Protein AF-A0A2N5MGE4-F1 (afdb_monomer_lite)

Secondary structure (DSSP, 8-state):
--SSSSTTTSSGGGSS----------------------GGGGGGTT----HHHHHHHHHHHHHHHHHHHHHHHHHHHTTSS-HHHHHHHHHHHHHHHHHHHHTTT---TT----TTTTTTSTTSS--

Sequence (127 aa):
MIKIRICILLLCSLLLFTNVCTAQEIETNREPADGLNDPEMNCTKNIKFTSAQLKRLDYIYYRIYKDYIDLIETYAWAGALSQDQKQLRYKMLSNYIDTFHARKYRWCSEHEPDEWEEEWYNSDNED

pLDDT: mean 73.21, std 22.04, range [38.12, 98.5]

Radius of gyration: 24.5 Å; chains: 1; bounding box: 57×66×52 Å

Structure (mmCIF, N/CA/C/O backbone):
data_AF-A0A2N5MGE4-F1
#
_entry.id   AF-A0A2N5MGE4-F1
#
loop_
_atom_site.group_PDB
_atom_site.id
_atom_site.type_symbol
_atom_site.label_atom_id
_atom_site.label_alt_id
_atom_site.label_comp_id
_atom_site.label_asym_id
_atom_site.label_entity_id
_atom_site.label_seq_id
_atom_site.pdbx_PDB_ins_code
_atom_site.Cartn_x
_atom_site.Cartn_y
_atom_site.Cartn_z
_atom_site.occupancy
_atom_site.B_iso_or_equiv
_atom_site.auth_seq_id
_atom_site.auth_comp_id
_atom_site.auth_asym_id
_atom_site.auth_atom_id
_atom_site.pdbx_PDB_model_num
ATOM 1 N N . MET A 1 1 ? -29.509 -49.114 -28.031 1.00 56.09 1 MET A N 1
ATOM 2 C CA . MET A 1 1 ? -28.910 -49.003 -26.678 1.00 56.09 1 MET A CA 1
ATOM 3 C C . MET A 1 1 ? -27.907 -47.841 -26.589 1.00 56.09 1 MET A C 1
ATOM 5 O O . MET A 1 1 ? -26.775 -48.034 -26.180 1.00 56.09 1 MET A O 1
ATOM 9 N N . ILE A 1 2 ? -28.314 -46.617 -26.953 1.00 54.75 2 ILE A N 1
ATOM 10 C CA . ILE A 1 2 ? -27.495 -45.385 -26.833 1.00 54.75 2 ILE A CA 1
ATOM 11 C C . ILE A 1 2 ? -28.409 -44.241 -26.346 1.00 54.75 2 ILE A C 1
ATOM 13 O O . ILE A 1 2 ? -28.399 -43.131 -26.852 1.00 54.75 2 ILE A O 1
ATOM 17 N N . LYS A 1 3 ? -29.318 -44.547 -25.413 1.00 51.22 3 LYS A N 1
ATOM 18 C CA . LYS A 1 3 ? -30.242 -43.563 -24.810 1.00 51.22 3 LYS A CA 1
ATOM 19 C C . LYS A 1 3 ? -30.172 -43.534 -23.276 1.00 51.22 3 LYS A C 1
ATOM 21 O O . LYS A 1 3 ? -30.944 -42.832 -22.649 1.00 51.22 3 LYS A O 1
ATOM 26 N N . ILE A 1 4 ? -29.234 -44.279 -22.676 1.00 57.06 4 ILE A N 1
ATOM 27 C CA . ILE A 1 4 ? -29.137 -44.476 -21.213 1.00 57.06 4 ILE A CA 1
ATOM 28 C C . ILE A 1 4 ? -27.829 -43.902 -20.624 1.00 57.06 4 ILE A C 1
ATOM 30 O O . ILE A 1 4 ? -27.671 -43.845 -19.413 1.00 57.06 4 ILE A O 1
ATOM 34 N N . ARG A 1 5 ? -26.890 -43.404 -21.446 1.00 54.75 5 ARG A N 1
ATOM 35 C CA . ARG A 1 5 ? -25.586 -42.907 -20.952 1.00 54.75 5 ARG A CA 1
ATOM 36 C C . ARG A 1 5 ? -25.414 -41.385 -20.900 1.00 54.75 5 ARG A C 1
ATOM 38 O O . ARG A 1 5 ? -24.406 -40.932 -20.381 1.00 54.75 5 ARG A O 1
ATOM 45 N N . ILE A 1 6 ? -26.387 -40.598 -21.364 1.00 53.56 6 ILE A N 1
ATOM 46 C CA . ILE A 1 6 ? -26.308 -39.120 -21.315 1.00 53.56 6 ILE A CA 1
ATOM 47 C C . ILE A 1 6 ? -27.091 -38.538 -20.121 1.00 53.56 6 ILE A C 1
ATOM 49 O O . ILE A 1 6 ? -26.828 -37.419 -19.697 1.00 53.56 6 ILE A O 1
ATOM 53 N N . CYS A 1 7 ? -27.971 -39.318 -19.480 1.00 50.06 7 CYS A N 1
ATOM 54 C CA . CYS A 1 7 ? -28.736 -38.843 -18.319 1.00 50.06 7 CYS A CA 1
ATOM 55 C C . CYS A 1 7 ? -27.960 -38.843 -16.990 1.00 50.06 7 CYS A C 1
ATOM 57 O O . CYS A 1 7 ? -28.439 -38.262 -16.026 1.00 50.06 7 CYS A O 1
ATOM 59 N N . ILE A 1 8 ? -26.774 -39.459 -16.910 1.00 53.28 8 ILE A N 1
ATOM 60 C CA . ILE A 1 8 ? -26.024 -39.570 -15.642 1.00 53.28 8 ILE A CA 1
ATOM 61 C C . ILE A 1 8 ? -25.060 -38.387 -15.435 1.00 53.28 8 ILE A C 1
ATOM 63 O O . ILE A 1 8 ? -24.745 -38.050 -14.301 1.00 53.28 8 ILE A O 1
ATOM 67 N N . LEU A 1 9 ? -24.656 -37.683 -16.499 1.00 50.66 9 LEU A N 1
ATOM 68 C CA . LEU A 1 9 ? -23.722 -36.550 -16.388 1.00 50.66 9 LEU A CA 1
ATOM 69 C C . LEU A 1 9 ? -24.403 -35.190 -16.148 1.00 50.66 9 LEU A C 1
ATOM 71 O O . LEU A 1 9 ? -23.739 -34.260 -15.710 1.00 50.66 9 LEU A O 1
ATOM 75 N N . LEU A 1 10 ? -25.719 -35.076 -16.360 1.00 50.28 10 LEU A N 1
ATOM 76 C CA . LEU A 1 10 ? -26.485 -33.838 -16.126 1.00 50.28 10 LEU A CA 1
ATOM 77 C C . LEU A 1 10 ? -27.227 -33.800 -14.776 1.00 50.28 10 LEU A C 1
ATOM 79 O O . LEU A 1 10 ? -27.777 -32.768 -14.406 1.00 50.28 10 LEU A O 1
ATOM 83 N N . LEU A 1 11 ? -27.219 -34.898 -14.011 1.00 50.09 11 LEU A N 1
ATOM 84 C CA . LEU A 1 11 ? -27.769 -34.944 -12.647 1.00 50.09 11 LEU A CA 1
ATOM 85 C C . LEU A 1 11 ? -26.737 -34.571 -11.562 1.00 50.09 11 LEU A C 1
ATOM 87 O O . LEU A 1 11 ? -27.122 -34.315 -10.425 1.00 50.09 11 LEU A O 1
ATOM 91 N N . CYS A 1 12 ? -25.446 -34.460 -11.901 1.00 47.38 12 CYS A N 1
ATOM 92 C CA . CYS A 1 12 ? -24.403 -33.999 -10.970 1.00 47.38 12 CYS A CA 1
ATOM 93 C C . CYS A 1 12 ? -24.266 -32.469 -10.879 1.00 47.38 12 CYS A C 1
ATOM 95 O O . CYS A 1 12 ? -23.570 -31.977 -9.996 1.00 47.38 12 CYS A O 1
ATOM 97 N N . SER A 1 13 ? -24.938 -31.699 -11.737 1.00 50.69 13 SER A N 1
ATOM 98 C CA . SER A 1 13 ? -24.878 -30.228 -11.744 1.00 50.69 13 SER A CA 1
ATOM 99 C C . SER A 1 13 ? -25.860 -29.541 -10.781 1.00 50.69 13 SER A C 1
ATOM 101 O O . SER A 1 13 ? -25.951 -28.320 -10.787 1.00 50.69 13 SER A O 1
ATOM 103 N N . LEU A 1 14 ? -26.589 -30.293 -9.946 1.00 52.47 14 LEU A N 1
ATOM 104 C CA . LEU A 1 14 ? -27.613 -29.752 -9.034 1.00 52.47 14 LEU A CA 1
ATOM 105 C C . LEU A 1 14 ? -27.324 -29.955 -7.535 1.00 52.47 14 LEU A C 1
ATOM 107 O O . LEU A 1 14 ? -28.166 -29.611 -6.713 1.00 52.47 14 LEU A O 1
ATOM 111 N N . LEU A 1 15 ? -26.154 -30.479 -7.151 1.00 54.00 15 LEU A N 1
ATOM 112 C CA . LEU A 1 15 ? -25.840 -30.794 -5.744 1.00 54.00 15 LEU A CA 1
ATOM 113 C C . LEU A 1 15 ? -24.475 -30.288 -5.265 1.00 54.00 15 LEU A C 1
ATOM 115 O O . LEU A 1 15 ? -23.844 -30.911 -4.416 1.00 54.00 15 LEU A O 1
ATOM 119 N N . LEU A 1 16 ? -24.013 -29.143 -5.767 1.00 52.59 16 LEU A N 1
ATOM 120 C CA . LEU A 1 16 ? -22.781 -28.530 -5.276 1.00 52.59 16 LEU A CA 1
ATOM 121 C C . LEU A 1 16 ? -23.031 -27.076 -4.849 1.00 52.59 16 LEU A C 1
ATOM 123 O O . LEU A 1 16 ? -22.957 -26.139 -5.635 1.00 52.59 16 LEU A O 1
ATOM 127 N N . PHE A 1 17 ? -23.281 -26.964 -3.539 1.00 53.03 17 PHE A N 1
ATOM 128 C CA . PHE A 1 17 ? -22.974 -25.832 -2.658 1.00 53.03 17 PHE A CA 1
ATOM 129 C C . PHE A 1 17 ? -23.973 -24.669 -2.568 1.00 53.03 17 PHE A C 1
ATOM 131 O O . PHE A 1 17 ? -23.643 -23.512 -2.815 1.00 53.03 17 PHE A O 1
ATOM 138 N N . THR A 1 18 ? -25.152 -24.937 -2.000 1.00 48.47 18 THR A N 1
ATOM 139 C CA . THR A 1 18 ? -25.822 -23.950 -1.136 1.00 48.47 18 THR A CA 1
ATOM 140 C C . THR A 1 18 ? -25.033 -23.807 0.170 1.00 48.47 18 THR A C 1
ATOM 142 O O . THR A 1 18 ? -25.395 -24.381 1.196 1.00 48.47 18 THR A O 1
ATOM 145 N N . ASN A 1 19 ? -23.934 -23.054 0.145 1.00 47.44 19 ASN A N 1
ATOM 146 C CA . ASN A 1 19 ? -23.328 -22.562 1.379 1.00 47.44 19 ASN A CA 1
ATOM 147 C C . ASN A 1 19 ? -24.160 -21.377 1.873 1.00 47.44 19 ASN A C 1
ATOM 149 O O . ASN A 1 19 ? -23.887 -20.219 1.564 1.00 47.44 19 ASN A O 1
ATOM 153 N N . VAL A 1 20 ? -25.201 -21.689 2.645 1.00 49.47 20 VAL A N 1
ATOM 154 C CA . VAL A 1 20 ? -25.783 -20.746 3.598 1.00 49.47 20 VAL A CA 1
ATOM 155 C C . VAL A 1 20 ? -24.696 -20.476 4.635 1.00 49.47 20 VAL A C 1
ATOM 157 O O . VAL A 1 20 ? -24.513 -21.229 5.586 1.00 49.47 20 VAL A O 1
ATOM 160 N N . CYS A 1 21 ? -23.908 -19.428 4.408 1.00 45.78 21 CYS A N 1
ATOM 161 C CA . CYS A 1 21 ? -22.990 -18.914 5.409 1.00 45.78 21 CYS A CA 1
ATOM 162 C C . CYS A 1 21 ? -23.819 -18.093 6.400 1.00 45.78 21 CYS A C 1
ATOM 164 O O . CYS A 1 21 ? -23.986 -16.884 6.247 1.00 45.78 21 CYS A O 1
ATOM 166 N N . THR A 1 22 ? -24.405 -18.755 7.397 1.00 49.94 22 THR A N 1
ATOM 167 C CA . THR A 1 22 ? -24.849 -18.070 8.611 1.00 49.94 22 THR A CA 1
ATOM 168 C C . THR A 1 22 ? -23.604 -17.624 9.363 1.00 49.94 22 THR A C 1
ATOM 170 O O . THR A 1 22 ? -23.042 -18.373 10.159 1.00 49.94 22 THR A O 1
ATOM 173 N N . ALA A 1 23 ? -23.155 -16.401 9.089 1.00 44.72 23 ALA A N 1
ATOM 174 C CA . ALA A 1 23 ? -22.233 -15.697 9.963 1.00 44.72 23 ALA A CA 1
ATOM 175 C C . ALA A 1 23 ? -23.006 -15.289 11.225 1.00 44.72 23 ALA A C 1
ATOM 177 O O . ALA A 1 23 ? -23.570 -14.202 11.307 1.00 44.72 23 ALA A O 1
ATOM 178 N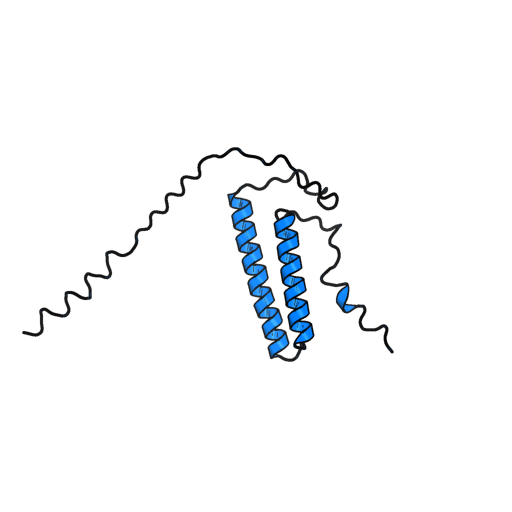 N . GLN A 1 24 ? -23.085 -16.199 12.194 1.00 44.97 24 GLN A N 1
ATOM 179 C CA . GLN A 1 24 ? -23.407 -15.833 13.564 1.00 44.97 24 GLN A CA 1
ATOM 180 C C . GLN A 1 24 ? -22.119 -15.290 14.180 1.00 44.97 24 GLN A C 1
ATOM 182 O O . GLN A 1 24 ? -21.290 -16.048 14.680 1.00 44.97 24 GLN A O 1
ATOM 187 N N . GLU A 1 25 ? -21.912 -13.978 14.068 1.00 38.12 25 GLU A N 1
ATOM 188 C CA . GLU A 1 25 ? -20.821 -13.322 14.778 1.00 38.12 25 GLU A CA 1
ATOM 189 C C . GLU A 1 25 ? -21.231 -13.217 16.248 1.00 38.12 25 GLU A C 1
ATOM 191 O O . GLU A 1 25 ? -22.130 -12.472 16.636 1.00 38.12 25 GLU A O 1
ATOM 196 N N . ILE A 1 26 ? -20.610 -14.081 17.044 1.00 46.12 26 ILE A N 1
ATOM 197 C CA . ILE A 1 26 ? -20.575 -14.011 18.496 1.00 46.12 26 ILE A CA 1
ATOM 198 C C . ILE A 1 26 ? -20.105 -12.604 18.862 1.00 46.12 26 ILE A C 1
ATOM 200 O O . ILE A 1 26 ? -19.030 -12.172 18.449 1.00 46.12 26 ILE A O 1
ATOM 204 N N . GLU A 1 27 ? -20.915 -11.907 19.652 1.00 46.69 27 GLU A N 1
ATOM 205 C CA . GLU A 1 27 ? -20.588 -10.638 20.291 1.00 46.69 27 GLU A CA 1
ATOM 206 C C . GLU A 1 27 ? -19.466 -10.867 21.320 1.00 46.69 27 GLU A C 1
ATOM 208 O O . GLU A 1 27 ? -19.674 -10.920 22.531 1.00 46.69 27 GLU A O 1
ATOM 213 N N . THR A 1 28 ? -18.237 -11.062 20.846 1.00 39.06 28 THR A N 1
ATOM 214 C CA . THR A 1 28 ? -17.054 -10.970 21.697 1.00 39.06 28 THR A CA 1
ATOM 215 C C . THR A 1 28 ? -16.706 -9.502 21.870 1.00 39.06 28 THR A C 1
ATOM 217 O O . THR A 1 28 ? -15.876 -8.942 21.158 1.00 39.06 28 THR A O 1
ATOM 220 N N . ASN A 1 29 ? -17.339 -8.903 22.878 1.00 47.09 29 ASN A N 1
ATOM 221 C CA . ASN A 1 29 ? -16.801 -7.778 23.631 1.00 47.09 29 ASN A CA 1
ATOM 222 C C . ASN A 1 29 ? -15.392 -8.133 24.136 1.00 47.09 29 ASN A C 1
ATOM 224 O O . ASN A 1 29 ? -15.213 -8.649 25.238 1.00 47.09 29 ASN A O 1
ATOM 228 N N . ARG A 1 30 ? -14.380 -7.872 23.313 1.00 42.91 30 ARG A N 1
ATOM 229 C CA . ARG A 1 30 ? -13.004 -7.642 23.746 1.00 42.91 30 ARG A CA 1
ATOM 230 C C . ARG A 1 30 ? -12.470 -6.465 22.952 1.00 42.91 30 ARG A C 1
ATOM 232 O O . ARG A 1 30 ? -11.835 -6.633 21.920 1.00 42.91 30 ARG A O 1
ATOM 239 N N . GLU A 1 31 ? -12.756 -5.269 23.456 1.00 41.06 31 GLU A N 1
ATOM 240 C CA . GLU A 1 31 ? -11.898 -4.113 23.221 1.00 41.06 31 GLU A CA 1
ATOM 241 C C . GLU A 1 31 ? -10.470 -4.495 23.640 1.00 41.06 31 GLU A C 1
ATOM 243 O O . GLU A 1 31 ? -10.242 -4.762 24.823 1.00 41.06 31 GLU A O 1
ATOM 248 N N . PRO A 1 32 ? -9.467 -4.454 22.749 1.00 40.81 32 PRO A N 1
ATOM 249 C CA . PRO A 1 32 ? -8.201 -3.918 23.182 1.00 40.81 32 PRO A CA 1
ATOM 250 C C . PRO A 1 32 ? -8.457 -2.423 23.366 1.00 40.81 32 PRO A C 1
ATOM 252 O O . PRO A 1 32 ? -8.434 -1.644 22.408 1.00 40.81 32 PRO A O 1
ATOM 255 N N . ALA A 1 33 ? -8.744 -2.037 24.608 1.00 45.47 33 ALA A N 1
ATOM 256 C CA . ALA A 1 33 ? -8.496 -0.692 25.094 1.00 45.47 33 ALA A CA 1
ATOM 257 C C . ALA A 1 33 ? -6.977 -0.489 25.124 1.00 45.47 33 ALA A C 1
ATOM 259 O O . ALA A 1 33 ? -6.355 -0.405 26.170 1.00 45.47 33 ALA A O 1
ATOM 260 N N . ASP A 1 34 ? -6.386 -0.480 23.942 1.00 46.59 34 ASP A N 1
ATOM 261 C CA . ASP A 1 34 ? -5.105 0.131 23.703 1.00 46.59 34 ASP A CA 1
ATOM 262 C C . ASP A 1 34 ? -5.346 0.939 22.440 1.00 46.59 34 ASP A C 1
ATOM 264 O O . ASP A 1 34 ? -5.316 0.449 21.303 1.00 46.59 34 ASP A O 1
ATOM 268 N N . GLY A 1 35 ? -5.773 2.184 22.660 1.00 48.22 35 GLY A N 1
ATOM 269 C CA . GLY A 1 35 ? -5.651 3.183 21.620 1.00 48.22 35 GLY A CA 1
ATOM 270 C C . GLY A 1 35 ? -4.179 3.174 21.267 1.00 48.22 35 GLY A C 1
ATOM 271 O O . GLY A 1 35 ? -3.383 3.585 22.099 1.00 48.22 35 GLY A O 1
ATOM 272 N N . LEU A 1 36 ? -3.841 2.612 20.100 1.00 54.34 36 LEU A N 1
ATOM 273 C CA . LEU A 1 36 ? -2.505 2.663 19.514 1.00 54.34 36 LEU A CA 1
ATOM 274 C C . LEU A 1 36 ? -1.996 4.073 19.769 1.00 54.34 36 LEU A C 1
ATOM 276 O O . LEU A 1 36 ? -2.536 5.022 19.184 1.00 54.34 36 LEU A O 1
ATOM 280 N N . ASN A 1 37 ? -1.080 4.182 20.733 1.00 59.03 37 ASN A N 1
ATOM 281 C CA . ASN A 1 37 ? -0.597 5.438 21.286 1.00 59.03 37 ASN A CA 1
ATOM 282 C C . ASN A 1 37 ? 0.456 5.963 20.309 1.00 59.03 37 ASN A C 1
ATOM 284 O O . ASN A 1 37 ? 1.627 6.097 20.636 1.00 59.03 37 ASN A O 1
ATOM 288 N N . ASP A 1 38 ? 0.019 6.111 19.061 1.00 68.56 38 ASP A N 1
ATOM 289 C CA . ASP A 1 38 ? 0.739 6.717 17.964 1.00 68.56 38 ASP A CA 1
ATOM 290 C C . ASP A 1 38 ? 0.452 8.221 18.078 1.00 68.56 38 ASP A C 1
ATOM 292 O O . ASP A 1 38 ? -0.686 8.640 17.815 1.00 68.56 38 ASP A O 1
ATOM 296 N N . PRO A 1 39 ? 1.423 9.028 18.549 1.00 72.69 39 PRO A N 1
ATOM 297 C CA . PRO A 1 39 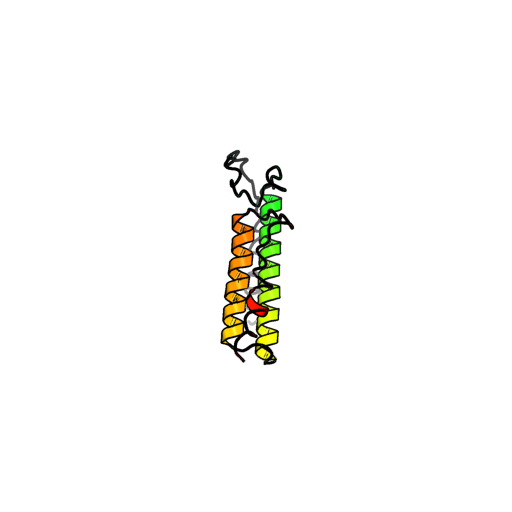? 1.234 10.460 18.748 1.00 72.69 39 PRO A CA 1
ATOM 298 C C . PRO A 1 39 ? 0.849 11.183 17.452 1.00 72.69 39 PRO A C 1
ATOM 300 O O . PRO A 1 39 ? 0.192 12.224 17.513 1.00 72.69 39 PRO A O 1
ATOM 303 N N . GLU A 1 40 ? 1.194 10.615 16.294 1.00 71.31 40 GLU A N 1
ATOM 304 C CA . GLU A 1 40 ? 0.870 11.157 14.972 1.00 71.31 40 GLU A CA 1
ATOM 305 C C . GLU A 1 40 ? -0.616 10.966 14.629 1.00 71.31 40 GLU A C 1
ATOM 307 O O . GLU A 1 40 ? -1.204 11.740 13.877 1.00 71.31 40 GLU A O 1
ATOM 312 N N . MET A 1 41 ? -1.289 10.002 15.268 1.00 78.88 41 MET A N 1
ATOM 313 C CA . MET A 1 41 ? -2.708 9.694 15.036 1.00 78.88 41 MET A CA 1
ATOM 314 C C . MET A 1 41 ? -3.652 10.414 16.003 1.00 78.88 41 MET A C 1
ATOM 316 O O . MET A 1 41 ? -4.820 10.042 16.162 1.00 78.88 41 MET A O 1
ATOM 320 N N . ASN A 1 42 ? -3.175 11.477 16.652 1.00 82.50 42 ASN A N 1
ATOM 321 C CA . ASN A 1 42 ? -3.948 12.226 17.638 1.00 82.50 42 ASN A CA 1
ATOM 322 C C . ASN A 1 42 ? -5.227 12.854 17.063 1.00 82.50 42 ASN A C 1
ATOM 324 O O . ASN A 1 42 ? -6.237 12.913 17.771 1.00 82.50 42 ASN A O 1
ATOM 328 N N . CYS A 1 43 ? -5.226 13.262 15.789 1.00 81.62 43 CYS A N 1
ATOM 329 C CA . CYS A 1 43 ? -6.393 13.873 15.145 1.00 81.62 43 CYS A CA 1
ATOM 330 C C . CYS A 1 43 ? -7.578 12.891 14.993 1.00 81.62 43 CYS A C 1
ATOM 332 O O . CYS A 1 43 ? -8.734 13.303 14.921 1.00 81.62 43 CYS A O 1
ATOM 334 N N . THR A 1 44 ? -7.308 11.581 15.021 1.00 87.19 44 THR A N 1
ATOM 335 C CA . THR A 1 44 ? -8.305 10.504 14.887 1.00 87.19 44 THR A CA 1
ATOM 336 C C . THR A 1 44 ? -8.351 9.577 16.103 1.00 87.19 44 THR A C 1
ATOM 338 O O . THR A 1 44 ? -8.998 8.529 16.065 1.00 87.19 44 THR A O 1
ATOM 341 N N . LYS A 1 45 ? -7.722 9.953 17.226 1.00 83.88 45 LYS A N 1
ATOM 342 C CA . LYS A 1 45 ? -7.581 9.086 18.413 1.00 83.88 45 LYS A CA 1
ATOM 343 C C . LYS A 1 45 ? -8.903 8.584 19.000 1.00 83.88 45 LYS A C 1
ATOM 345 O O . LYS A 1 45 ? -8.944 7.503 19.577 1.00 83.88 45 LYS A O 1
ATOM 350 N N . ASN A 1 46 ? -9.976 9.358 18.833 1.00 85.12 46 ASN A N 1
ATOM 351 C CA . ASN A 1 46 ? -11.308 9.034 19.347 1.00 85.12 46 ASN A CA 1
ATOM 352 C C . ASN A 1 46 ? -12.182 8.277 18.333 1.00 85.12 46 ASN A C 1
ATOM 354 O O . ASN A 1 46 ? -13.297 7.880 18.669 1.00 85.12 46 ASN A O 1
ATOM 358 N N . ILE A 1 47 ? -11.711 8.090 17.097 1.00 88.81 47 ILE A N 1
ATOM 359 C CA . ILE A 1 47 ? -12.452 7.361 16.069 1.00 88.81 47 ILE A CA 1
ATOM 360 C C . ILE A 1 47 ? -12.277 5.867 16.320 1.00 88.81 47 ILE A C 1
ATOM 362 O O . ILE A 1 47 ? -11.160 5.349 16.372 1.00 88.81 47 ILE A O 1
ATOM 366 N N . LYS A 1 48 ? -13.404 5.172 16.459 1.00 90.38 48 LYS A N 1
ATOM 367 C CA . LYS A 1 48 ? -13.465 3.717 16.555 1.00 90.38 48 LYS A CA 1
ATOM 368 C C . LYS A 1 48 ? -14.251 3.188 15.365 1.00 90.38 48 LYS A C 1
ATOM 370 O O . LYS A 1 48 ? -15.358 3.652 15.101 1.00 90.38 48 LYS A O 1
ATOM 375 N N . PHE A 1 49 ? -13.681 2.213 14.672 1.00 92.12 49 PHE A N 1
ATOM 376 C CA . PHE A 1 49 ? -14.358 1.497 13.600 1.00 92.12 49 PHE A CA 1
ATOM 377 C C . PHE A 1 49 ? -15.014 0.229 14.143 1.00 92.12 49 PHE A C 1
ATOM 379 O O . PHE A 1 49 ? -14.471 -0.431 15.029 1.00 92.12 49 PHE A O 1
ATOM 386 N N . THR A 1 50 ? -16.167 -0.135 13.590 1.00 95.69 50 THR A N 1
ATOM 387 C CA . THR A 1 50 ? -16.753 -1.465 13.792 1.00 95.69 50 THR A CA 1
ATOM 388 C C . THR A 1 50 ? -15.987 -2.517 12.987 1.00 95.69 50 THR A C 1
ATOM 390 O O . THR A 1 50 ? -15.320 -2.193 12.001 1.00 95.69 50 THR A O 1
ATOM 393 N N . SER A 1 51 ? -16.134 -3.798 13.336 1.00 95.62 51 SER A N 1
ATOM 394 C CA . SER A 1 51 ? -15.536 -4.907 12.573 1.00 95.62 51 SER A CA 1
ATOM 395 C C . SER A 1 51 ? -15.943 -4.887 11.094 1.00 95.62 51 SER A C 1
ATOM 397 O O . SER A 1 51 ? -15.116 -5.108 10.212 1.00 95.62 51 SER A O 1
ATOM 399 N N . ALA A 1 52 ? -17.206 -4.554 10.800 1.00 97.44 52 ALA A N 1
ATOM 400 C CA . ALA A 1 52 ? -17.702 -4.445 9.429 1.00 97.44 52 ALA A CA 1
ATOM 401 C C . ALA A 1 52 ? -17.049 -3.286 8.655 1.00 97.44 52 ALA A C 1
ATOM 403 O O . ALA A 1 52 ? -16.762 -3.424 7.465 1.00 97.44 52 ALA A O 1
ATOM 404 N N . GLN A 1 53 ? -16.792 -2.158 9.324 1.00 97.25 53 GLN A N 1
ATOM 405 C CA . GLN A 1 53 ? -16.084 -1.024 8.727 1.00 97.25 53 GLN A CA 1
ATOM 406 C C . GLN A 1 53 ? -14.615 -1.362 8.460 1.00 97.25 53 GLN A C 1
ATOM 408 O O . GLN A 1 53 ? -14.145 -1.106 7.356 1.00 97.25 53 GLN A O 1
ATOM 413 N N . LEU A 1 54 ? -13.920 -1.995 9.413 1.00 95.75 54 LEU A N 1
ATOM 414 C CA . LEU A 1 54 ? -12.536 -2.452 9.226 1.00 95.75 54 LEU A CA 1
ATOM 415 C C . LEU A 1 54 ? -12.428 -3.426 8.053 1.00 95.75 54 LEU A C 1
ATOM 417 O O . LEU A 1 54 ? -11.665 -3.181 7.131 1.00 95.75 54 LEU A O 1
ATOM 421 N N . LYS A 1 55 ? -13.300 -4.436 7.990 1.00 96.50 55 LYS A N 1
ATOM 422 C CA . LYS A 1 55 ? -13.336 -5.384 6.867 1.00 96.50 55 LYS A CA 1
ATOM 423 C C . LYS A 1 55 ? -13.584 -4.702 5.519 1.00 96.50 55 LYS A C 1
ATOM 425 O O . LYS A 1 55 ? -13.090 -5.141 4.479 1.00 96.50 55 LYS A O 1
ATOM 430 N N . ARG A 1 56 ? -14.390 -3.635 5.505 1.00 97.88 56 ARG A N 1
ATOM 431 C CA . ARG A 1 56 ? -14.612 -2.844 4.290 1.00 97.88 56 ARG A CA 1
ATOM 432 C C . ARG A 1 56 ? -13.357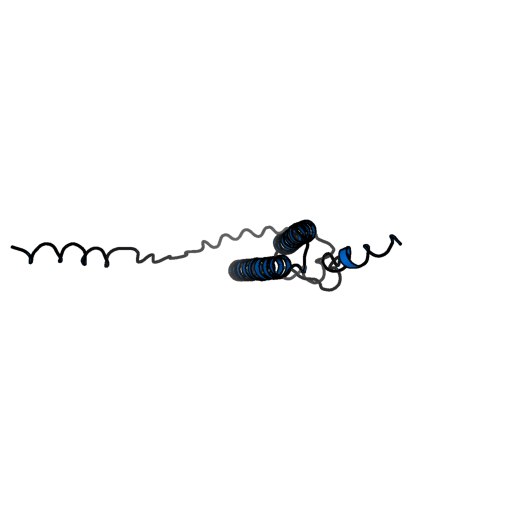 -2.066 3.897 1.00 97.88 56 ARG A C 1
ATOM 434 O O . ARG A 1 56 ? -13.074 -1.985 2.703 1.00 97.88 56 ARG A O 1
ATOM 441 N N . LEU A 1 57 ? -12.637 -1.516 4.868 1.00 96.94 57 LEU A N 1
ATOM 442 C CA . LEU A 1 57 ? -11.374 -0.816 4.656 1.00 96.94 57 LEU A CA 1
ATOM 443 C C . LEU A 1 57 ? -10.283 -1.779 4.171 1.00 96.94 57 LEU A C 1
ATOM 445 O O . LEU A 1 57 ? -9.666 -1.473 3.156 1.00 96.94 57 LEU A O 1
ATOM 449 N N . ASP A 1 58 ? -10.156 -2.976 4.755 1.00 96.62 58 ASP A N 1
ATOM 450 C CA . ASP A 1 58 ? -9.249 -4.035 4.279 1.00 96.62 58 ASP A CA 1
ATOM 451 C C . ASP A 1 58 ? -9.444 -4.296 2.780 1.00 96.62 58 ASP A C 1
ATOM 453 O O . ASP A 1 58 ? -8.501 -4.295 1.989 1.00 96.62 58 ASP A O 1
ATOM 457 N N . TYR A 1 59 ? -10.703 -4.471 2.362 1.00 97.81 59 TYR A N 1
ATOM 458 C CA . TYR A 1 59 ? -11.040 -4.714 0.962 1.00 97.81 59 TYR A CA 1
ATOM 459 C C . TYR A 1 59 ? -10.677 -3.534 0.051 1.00 97.81 59 TYR A C 1
ATOM 461 O O . TYR A 1 59 ? -10.239 -3.736 -1.081 1.00 97.81 59 TYR A O 1
ATOM 469 N N . ILE A 1 60 ? -10.875 -2.299 0.518 1.00 97.69 60 ILE A N 1
ATOM 470 C CA . ILE A 1 60 ? -10.515 -1.099 -0.244 1.00 97.69 60 ILE A CA 1
ATOM 471 C C . ILE A 1 60 ? -8.995 -1.009 -0.400 1.00 97.69 60 ILE A C 1
ATOM 473 O O . ILE A 1 60 ? -8.527 -0.831 -1.520 1.00 97.69 60 ILE A O 1
ATOM 477 N N . TYR A 1 61 ? -8.230 -1.202 0.674 1.00 95.88 61 TYR A N 1
ATOM 478 C CA . TYR A 1 61 ? -6.767 -1.157 0.627 1.00 95.88 61 TYR A CA 1
ATOM 479 C C . TYR A 1 61 ? -6.174 -2.294 -0.210 1.00 95.88 61 TYR A C 1
ATOM 481 O O . TYR A 1 61 ? -5.233 -2.068 -0.966 1.00 95.88 61 TYR A O 1
ATOM 489 N N . TYR A 1 62 ? -6.778 -3.484 -0.188 1.00 96.56 62 TYR A N 1
ATOM 490 C CA . TYR A 1 62 ? -6.421 -4.561 -1.114 1.00 96.56 62 TYR A CA 1
ATOM 491 C C . TYR A 1 62 ? -6.610 -4.151 -2.582 1.00 96.56 62 TYR A C 1
ATOM 493 O O . TYR A 1 62 ? -5.759 -4.435 -3.425 1.00 96.56 62 TYR A O 1
ATOM 501 N N . ARG A 1 63 ? -7.714 -3.465 -2.904 1.00 98.06 63 ARG A N 1
ATOM 502 C CA . ARG A 1 63 ? -7.944 -2.957 -4.263 1.00 98.06 63 ARG A CA 1
ATOM 503 C C . ARG A 1 63 ? -6.937 -1.881 -4.651 1.00 98.06 63 ARG A C 1
ATOM 505 O O . ARG A 1 63 ? -6.388 -1.975 -5.737 1.00 98.06 63 ARG A O 1
ATOM 512 N N . ILE A 1 64 ? -6.657 -0.930 -3.759 1.00 95.62 64 ILE A N 1
ATOM 513 C CA . ILE A 1 64 ? -5.630 0.100 -3.976 1.00 95.62 64 ILE A CA 1
ATOM 514 C C . ILE A 1 64 ? -4.287 -0.566 -4.286 1.00 95.62 64 ILE A C 1
ATOM 516 O O . ILE A 1 64 ? -3.677 -0.256 -5.303 1.00 95.62 64 ILE A O 1
ATOM 520 N N . TYR A 1 65 ? -3.867 -1.540 -3.476 1.00 96.25 65 TYR A N 1
ATOM 521 C CA . TYR A 1 65 ? -2.653 -2.312 -3.732 1.00 96.25 65 TYR A CA 1
ATOM 522 C C . TYR A 1 65 ? -2.652 -2.918 -5.141 1.00 96.25 65 TYR A C 1
ATOM 524 O O . TYR A 1 65 ? -1.701 -2.736 -5.895 1.00 96.25 65 TYR A O 1
ATOM 532 N N . LYS A 1 66 ? -3.730 -3.609 -5.528 1.00 98.06 66 LYS A N 1
ATOM 533 C CA . LYS A 1 66 ? -3.844 -4.233 -6.853 1.00 98.06 66 LYS A CA 1
ATOM 534 C C . LYS A 1 66 ? -3.774 -3.220 -7.996 1.00 98.06 66 LYS A C 1
ATOM 536 O O . LYS A 1 66 ? -3.008 -3.451 -8.926 1.00 98.06 66 LYS A O 1
ATOM 541 N N . ASP A 1 67 ? -4.502 -2.116 -7.890 1.00 97.81 67 ASP A N 1
ATOM 542 C CA . ASP A 1 67 ? -4.528 -1.069 -8.912 1.00 97.81 67 ASP A CA 1
ATOM 543 C C . ASP A 1 67 ? -3.136 -0.416 -9.068 1.00 97.81 67 ASP A C 1
ATOM 545 O O . ASP A 1 67 ? -2.677 -0.179 -10.186 1.00 97.81 67 ASP A O 1
ATOM 549 N N . TYR A 1 68 ? -2.406 -0.200 -7.966 1.00 97.25 68 TYR A N 1
ATOM 550 C CA . TYR A 1 68 ? -1.036 0.324 -8.013 1.00 97.25 68 TYR A CA 1
ATOM 551 C C . TYR A 1 68 ? -0.017 -0.682 -8.556 1.00 97.25 68 TYR A C 1
ATOM 553 O O . TYR A 1 68 ? 0.910 -0.280 -9.258 1.00 97.25 68 TYR A O 1
ATOM 561 N N . ILE A 1 69 ? -0.169 -1.980 -8.277 1.00 98.19 69 ILE A N 1
ATOM 562 C CA . ILE A 1 69 ? 0.671 -3.010 -8.907 1.00 98.19 69 ILE A CA 1
ATOM 563 C C . ILE A 1 69 ? 0.521 -2.950 -10.428 1.00 98.19 69 ILE A C 1
ATOM 565 O O . ILE A 1 69 ? 1.531 -2.935 -11.133 1.00 98.19 69 ILE A O 1
ATOM 569 N N . ASP A 1 70 ? -0.713 -2.871 -10.924 1.00 98.38 70 ASP A N 1
ATOM 570 C CA . ASP A 1 70 ? -0.989 -2.815 -12.361 1.00 98.38 70 ASP A CA 1
ATOM 571 C C . ASP A 1 70 ? -0.428 -1.525 -12.987 1.00 98.38 70 ASP A C 1
ATOM 573 O O . ASP A 1 70 ? 0.138 -1.560 -14.084 1.00 98.38 70 ASP A O 1
ATOM 577 N N . LEU A 1 71 ? -0.501 -0.398 -12.270 1.00 97.69 71 LEU A N 1
ATOM 578 C CA . LEU A 1 71 ? 0.130 0.860 -12.671 1.00 97.69 71 LEU A CA 1
ATOM 579 C C . LEU A 1 71 ? 1.654 0.712 -12.795 1.00 97.69 71 LEU A C 1
ATOM 581 O O . LEU A 1 71 ? 2.218 1.017 -13.845 1.00 97.69 71 LEU A O 1
ATOM 585 N N . ILE A 1 72 ? 2.319 0.208 -11.752 1.00 97.44 72 ILE A N 1
ATOM 586 C CA . ILE A 1 72 ? 3.777 0.015 -11.728 1.00 97.44 72 ILE A CA 1
ATOM 587 C C . ILE A 1 72 ? 4.214 -0.915 -12.866 1.00 97.44 72 ILE A C 1
ATOM 589 O O . ILE A 1 72 ? 5.173 -0.613 -13.579 1.00 97.44 72 ILE A O 1
ATOM 593 N N . GLU A 1 73 ? 3.499 -2.023 -13.072 1.00 98.25 73 GLU A N 1
ATOM 594 C CA . GLU A 1 73 ? 3.774 -2.958 -14.165 1.00 98.25 73 GLU A CA 1
ATOM 595 C C . GLU A 1 73 ? 3.615 -2.303 -15.536 1.00 98.25 73 GLU A C 1
ATOM 597 O O . GLU A 1 73 ? 4.462 -2.485 -16.409 1.00 98.25 73 GLU A O 1
ATOM 602 N N . THR A 1 74 ? 2.571 -1.494 -15.723 1.00 98.50 74 THR A N 1
ATOM 603 C CA . THR A 1 74 ? 2.329 -0.782 -16.984 1.00 98.50 74 THR A CA 1
ATOM 604 C C . THR A 1 74 ? 3.461 0.195 -17.298 1.00 98.50 74 THR A C 1
ATOM 606 O O . THR A 1 74 ? 3.940 0.240 -18.432 1.00 98.50 74 THR A O 1
ATOM 609 N N . TYR A 1 75 ? 3.933 0.943 -16.299 1.00 98.00 75 TYR A N 1
ATOM 610 C CA . TYR A 1 75 ? 5.053 1.871 -16.465 1.00 98.00 75 TYR A CA 1
ATOM 611 C C . TYR A 1 75 ? 6.365 1.141 -16.770 1.00 98.00 75 TYR A C 1
ATOM 613 O O . TYR A 1 75 ? 7.103 1.553 -17.665 1.00 98.00 75 TYR A O 1
ATOM 621 N N . ALA A 1 76 ? 6.646 0.038 -16.074 1.00 97.62 76 ALA A N 1
ATOM 622 C CA . ALA A 1 76 ? 7.823 -0.780 -16.351 1.00 97.62 76 ALA A CA 1
ATOM 623 C C . ALA A 1 76 ? 7.768 -1.405 -17.755 1.00 97.62 76 ALA A C 1
ATOM 625 O O . ALA A 1 76 ? 8.758 -1.379 -18.483 1.00 97.62 76 ALA A O 1
ATOM 626 N N . TRP A 1 77 ? 6.604 -1.915 -18.169 1.00 97.81 77 TRP A N 1
ATOM 627 C CA . TRP A 1 77 ? 6.382 -2.447 -19.515 1.00 97.81 77 TRP A CA 1
ATOM 628 C C . TRP A 1 77 ? 6.582 -1.385 -20.603 1.00 97.81 77 TRP A C 1
ATOM 630 O O . TRP A 1 77 ? 7.197 -1.668 -21.630 1.00 97.81 77 TRP A O 1
ATOM 640 N N . ALA A 1 78 ? 6.125 -0.154 -20.363 1.00 98.38 78 ALA A N 1
ATOM 641 C CA . ALA A 1 78 ? 6.325 0.974 -21.270 1.00 98.38 78 ALA A CA 1
ATOM 642 C C . ALA A 1 78 ? 7.779 1.495 -21.298 1.00 98.38 78 ALA A C 1
ATOM 644 O O . ALA A 1 78 ? 8.087 2.391 -22.081 1.00 98.38 78 ALA A O 1
ATOM 645 N N . GLY A 1 79 ? 8.668 0.968 -20.447 1.00 96.44 79 GLY A N 1
ATOM 646 C CA . GLY A 1 79 ? 10.051 1.431 -20.311 1.00 96.44 79 GLY A CA 1
ATOM 647 C C . GLY A 1 79 ? 10.201 2.748 -19.543 1.00 96.44 79 GLY A C 1
ATOM 648 O O . GLY A 1 79 ? 11.280 3.330 -19.550 1.00 96.44 79 GLY A O 1
ATOM 649 N N . ALA A 1 80 ? 9.141 3.215 -18.875 1.00 96.81 80 ALA A N 1
ATOM 650 C CA . ALA A 1 80 ? 9.154 4.425 -18.051 1.00 96.81 80 ALA A CA 1
ATOM 651 C C . ALA A 1 80 ? 9.729 4.188 -16.641 1.00 96.81 80 ALA A C 1
ATOM 653 O O . ALA A 1 80 ? 9.994 5.146 -15.920 1.00 96.81 80 ALA A O 1
ATOM 654 N N . LEU A 1 81 ? 9.916 2.925 -16.244 1.00 94.62 81 LEU A N 1
ATOM 655 C CA . LEU A 1 81 ? 10.621 2.530 -15.025 1.00 94.62 81 LEU A CA 1
ATOM 656 C C . LEU A 1 81 ? 11.678 1.475 -15.352 1.00 94.62 81 LEU A C 1
ATOM 658 O O . LEU A 1 81 ? 11.399 0.504 -16.060 1.00 94.62 81 LEU A O 1
ATOM 662 N N . SER A 1 82 ? 12.872 1.629 -14.781 1.00 95.44 82 SER A N 1
ATOM 663 C CA . SER A 1 82 ? 13.862 0.552 -14.734 1.00 95.44 82 SER A CA 1
ATOM 664 C C . SER A 1 82 ? 13.382 -0.593 -13.830 1.00 95.44 82 SER A C 1
ATOM 666 O O . SER A 1 82 ? 12.447 -0.439 -13.039 1.00 95.44 82 SER A O 1
ATOM 668 N N . GLN A 1 83 ? 14.028 -1.761 -13.912 1.00 94.62 83 GLN A N 1
ATOM 669 C CA . GLN A 1 83 ? 13.695 -2.877 -13.017 1.00 94.62 83 GLN A CA 1
ATOM 670 C C . GLN A 1 83 ? 13.968 -2.539 -11.546 1.00 94.62 83 GLN A C 1
ATOM 672 O O . GLN A 1 83 ? 13.156 -2.883 -10.691 1.00 94.62 83 GLN A O 1
ATOM 677 N N . ASP A 1 84 ? 15.043 -1.808 -11.250 1.00 93.56 84 ASP A N 1
ATOM 678 C CA . ASP A 1 84 ? 15.360 -1.394 -9.878 1.00 93.56 84 ASP A CA 1
ATOM 679 C C . ASP A 1 84 ? 14.323 -0.398 -9.347 1.00 93.56 84 ASP A C 1
ATOM 681 O O . ASP A 1 84 ? 13.819 -0.554 -8.235 1.00 93.56 84 ASP A O 1
ATOM 685 N N . GLN A 1 85 ? 13.912 0.567 -10.179 1.00 93.38 85 GLN A N 1
ATOM 686 C CA . GLN A 1 85 ? 12.834 1.495 -9.840 1.00 93.38 85 GLN A CA 1
ATOM 687 C C . GLN A 1 85 ? 11.508 0.756 -9.630 1.00 93.38 85 GLN A C 1
ATOM 689 O O . GLN A 1 85 ? 10.798 1.041 -8.673 1.00 93.38 85 GLN A O 1
ATOM 694 N N . LYS A 1 86 ? 11.177 -0.236 -10.465 1.00 95.81 86 LYS A N 1
ATOM 695 C CA . LYS A 1 86 ? 9.992 -1.089 -10.281 1.00 95.81 86 LYS A CA 1
ATOM 696 C C . LYS A 1 86 ? 10.002 -1.787 -8.913 1.00 95.81 86 LYS A C 1
ATOM 698 O O . LYS A 1 86 ? 8.989 -1.769 -8.216 1.00 95.81 86 LYS A O 1
ATOM 703 N N . GLN A 1 87 ? 11.132 -2.376 -8.513 1.00 95.69 87 GLN A N 1
ATOM 704 C CA . GLN A 1 87 ? 11.259 -3.050 -7.214 1.00 95.69 87 GLN A CA 1
ATOM 705 C C . GLN A 1 87 ? 11.146 -2.075 -6.041 1.00 95.69 87 GLN A C 1
ATOM 707 O O . GLN A 1 87 ? 10.456 -2.369 -5.062 1.00 95.69 87 GLN A O 1
ATOM 712 N N . LEU A 1 88 ? 11.767 -0.898 -6.153 1.00 90.94 88 LEU A N 1
ATOM 713 C CA . LEU A 1 88 ? 11.620 0.166 -5.164 1.00 90.94 88 LEU A CA 1
ATOM 714 C C . LEU A 1 88 ? 10.146 0.560 -5.004 1.00 90.94 88 LEU A C 1
ATOM 716 O O . LEU A 1 88 ? 9.634 0.563 -3.888 1.00 90.94 88 LEU A O 1
ATOM 720 N N . ARG A 1 89 ? 9.420 0.764 -6.112 1.00 92.62 89 ARG A N 1
ATOM 721 C CA . ARG A 1 89 ? 7.989 1.111 -6.082 1.00 92.62 89 ARG A CA 1
ATOM 722 C C . ARG A 1 89 ? 7.134 0.040 -5.409 1.00 92.62 89 ARG A C 1
ATOM 724 O O . ARG A 1 89 ? 6.209 0.382 -4.679 1.00 92.62 89 ARG A O 1
ATOM 731 N N . TYR A 1 90 ? 7.445 -1.242 -5.592 1.00 95.19 90 TYR A N 1
ATOM 732 C CA . TYR A 1 90 ? 6.762 -2.309 -4.853 1.00 95.19 90 TYR A CA 1
ATOM 733 C C . TYR A 1 90 ? 7.026 -2.273 -3.358 1.00 95.19 90 TYR A C 1
ATOM 735 O O . TYR A 1 90 ? 6.098 -2.477 -2.576 1.00 95.19 90 TYR A O 1
ATOM 743 N N . LYS A 1 91 ? 8.268 -2.000 -2.958 1.00 92.62 91 LYS A N 1
ATOM 744 C CA . LYS A 1 91 ? 8.622 -1.869 -1.547 1.00 92.62 91 LYS A CA 1
ATOM 745 C C . LYS A 1 91 ? 7.883 -0.694 -0.902 1.00 92.62 91 LYS A C 1
ATOM 747 O O . LYS A 1 91 ? 7.275 -0.882 0.146 1.00 92.62 91 LYS A O 1
ATOM 752 N N . MET A 1 92 ? 7.875 0.470 -1.551 1.00 89.06 92 MET A N 1
ATOM 753 C CA . MET A 1 92 ? 7.137 1.650 -1.082 1.00 89.06 92 MET A CA 1
ATOM 754 C C . MET A 1 92 ? 5.637 1.368 -0.971 1.00 89.06 92 MET A C 1
ATOM 756 O O . MET A 1 92 ? 5.032 1.646 0.058 1.00 89.06 92 MET A O 1
ATOM 760 N N . LEU A 1 93 ? 5.038 0.740 -1.992 1.00 93.44 93 LEU A N 1
ATOM 761 C CA . LEU A 1 93 ? 3.624 0.367 -1.960 1.00 93.44 93 LEU A CA 1
ATOM 762 C C . LEU A 1 93 ? 3.311 -0.593 -0.804 1.00 93.44 93 LEU A C 1
ATOM 764 O O . LEU A 1 93 ? 2.296 -0.424 -0.137 1.00 93.44 93 LEU A O 1
ATOM 768 N N . SER A 1 94 ? 4.165 -1.591 -0.558 1.00 90.69 94 SER A N 1
ATOM 769 C CA . SER A 1 94 ? 3.989 -2.509 0.575 1.00 90.69 94 SER A CA 1
ATOM 770 C C . SER A 1 94 ? 4.029 -1.757 1.901 1.00 90.69 94 SER A C 1
ATOM 772 O O . SER A 1 94 ? 3.103 -1.891 2.695 1.00 90.69 94 SER A O 1
ATOM 774 N N . ASN A 1 95 ? 5.049 -0.917 2.098 1.00 88.69 95 ASN A N 1
ATOM 775 C CA . ASN A 1 95 ? 5.197 -0.109 3.306 1.00 88.69 95 ASN A CA 1
ATOM 776 C C . ASN A 1 95 ? 3.975 0.787 3.533 1.00 88.69 95 ASN A C 1
ATOM 778 O O . ASN A 1 95 ? 3.432 0.812 4.633 1.00 88.69 95 ASN A O 1
ATOM 782 N N . TYR A 1 96 ? 3.485 1.447 2.482 1.00 88.44 96 TYR A N 1
ATOM 783 C CA . TYR A 1 96 ? 2.284 2.276 2.543 1.00 88.44 96 TYR A CA 1
ATOM 784 C C . TYR A 1 96 ? 1.065 1.483 3.044 1.00 88.44 96 TYR A C 1
ATOM 786 O O . TYR A 1 96 ? 0.391 1.898 3.989 1.00 88.44 96 TYR A O 1
ATOM 794 N N . ILE A 1 97 ? 0.789 0.311 2.460 1.00 91.44 97 ILE A N 1
ATOM 795 C CA . ILE A 1 97 ? -0.344 -0.529 2.878 1.00 91.44 97 ILE A CA 1
ATOM 796 C C . ILE A 1 97 ? -0.177 -1.009 4.328 1.00 91.44 97 ILE A C 1
ATOM 798 O O . ILE A 1 97 ? -1.137 -0.960 5.105 1.00 91.44 97 ILE A O 1
ATOM 802 N N . ASP A 1 98 ? 1.031 -1.430 4.704 1.00 89.12 98 ASP A N 1
ATOM 803 C CA . ASP A 1 98 ? 1.344 -1.922 6.046 1.00 89.12 98 ASP A CA 1
ATOM 804 C C . ASP A 1 98 ? 1.183 -0.823 7.107 1.00 89.12 98 ASP A C 1
ATOM 806 O O . ASP A 1 98 ? 0.584 -1.066 8.160 1.00 89.12 98 ASP A O 1
ATOM 810 N N . THR A 1 99 ? 1.624 0.402 6.812 1.00 85.94 99 THR A N 1
ATOM 811 C CA . THR A 1 99 ? 1.468 1.578 7.681 1.00 85.94 99 THR A CA 1
ATOM 812 C C . THR A 1 99 ? -0.003 1.849 7.983 1.00 85.94 99 THR A C 1
ATOM 814 O O . THR A 1 99 ? -0.394 1.981 9.150 1.00 85.94 99 THR A O 1
ATOM 817 N N . PHE A 1 100 ? -0.864 1.869 6.963 1.00 88.00 100 PHE A N 1
ATOM 818 C CA . PHE A 1 100 ? -2.292 2.100 7.178 1.00 88.00 100 PHE A CA 1
ATOM 819 C C . PHE A 1 100 ? -2.970 0.947 7.918 1.00 88.00 100 PHE A C 1
ATOM 821 O O . PHE A 1 100 ? -3.807 1.195 8.791 1.00 88.00 100 PHE A O 1
ATOM 828 N N . HIS A 1 101 ? -2.586 -0.301 7.650 1.00 89.44 101 HIS A N 1
ATOM 829 C CA . HIS A 1 101 ? -3.102 -1.445 8.399 1.00 89.44 101 HIS A CA 1
ATOM 830 C C . HIS A 1 101 ? -2.696 -1.377 9.884 1.00 89.44 101 HIS A C 1
ATOM 832 O O . HIS A 1 101 ? -3.551 -1.508 10.766 1.00 89.44 101 HIS A O 1
ATOM 838 N N . ALA A 1 102 ? -1.430 -1.061 10.185 1.00 87.38 102 ALA A N 1
ATOM 839 C CA . ALA A 1 102 ? -0.933 -0.907 11.555 1.00 87.38 102 ALA A CA 1
ATOM 840 C C . ALA A 1 102 ? -1.655 0.219 12.314 1.00 87.38 102 ALA A C 1
ATOM 842 O O . ALA A 1 102 ? -1.951 0.088 13.502 1.00 87.38 102 ALA A O 1
ATOM 843 N N . ARG A 1 103 ? -2.023 1.298 11.614 1.00 86.50 103 ARG A N 1
ATOM 844 C CA . ARG A 1 103 ? -2.776 2.441 12.157 1.00 86.50 103 ARG A CA 1
ATOM 845 C C . ARG A 1 103 ? -4.286 2.209 12.246 1.00 86.50 103 ARG A C 1
ATOM 847 O O . ARG A 1 103 ? -5.012 3.122 12.657 1.00 86.50 103 ARG A O 1
ATOM 854 N N . LYS A 1 104 ? -4.770 1.005 11.908 1.00 89.81 104 LYS A N 1
ATOM 855 C CA . LYS A 1 104 ? -6.199 0.657 11.800 1.00 89.81 104 LYS A CA 1
ATOM 856 C C . LYS A 1 104 ? -6.947 1.602 10.854 1.00 89.81 104 LYS A C 1
ATOM 858 O O . LYS A 1 104 ? -8.057 2.030 11.162 1.00 89.81 104 LYS A O 1
ATOM 863 N N . TYR A 1 105 ? -6.308 1.963 9.743 1.00 91.12 105 TYR A N 1
ATOM 864 C CA . TYR A 1 105 ? -6.827 2.840 8.686 1.00 91.12 105 TYR A CA 1
ATOM 865 C C . TYR A 1 105 ? -7.202 4.250 9.131 1.00 91.12 105 TYR A C 1
ATOM 867 O O . TYR A 1 105 ? -7.931 4.965 8.442 1.00 91.12 105 TYR A O 1
ATOM 875 N N . ARG A 1 106 ? -6.726 4.660 10.302 1.00 87.94 106 ARG A N 1
ATOM 876 C CA . ARG A 1 106 ? -6.826 6.046 10.726 1.00 87.94 106 ARG A CA 1
ATOM 877 C C . ARG A 1 106 ? -5.919 6.894 9.832 1.00 87.94 106 ARG A C 1
ATOM 879 O O . ARG A 1 106 ? -4.843 6.443 9.454 1.00 87.94 106 ARG A O 1
ATOM 886 N N . TRP A 1 107 ? -6.350 8.116 9.536 1.00 83.56 107 TRP A N 1
ATOM 887 C CA . TRP A 1 107 ? -5.636 9.045 8.659 1.00 83.56 107 TRP A CA 1
ATOM 888 C C . TRP A 1 107 ? -5.605 10.436 9.300 1.00 83.56 107 TRP A C 1
ATOM 890 O O . TRP A 1 107 ? -6.659 10.982 9.628 1.00 83.56 107 TRP A O 1
ATOM 900 N N . CYS A 1 108 ? -4.407 10.991 9.490 1.00 77.81 108 CYS A N 1
ATOM 901 C CA . CYS A 1 108 ? -4.179 12.397 9.817 1.00 77.81 108 CYS A CA 1
ATOM 902 C C . CYS A 1 108 ? -3.347 13.048 8.704 1.00 77.81 108 CYS A C 1
ATOM 904 O O . CYS A 1 108 ? -2.201 12.669 8.508 1.00 77.81 108 CYS A O 1
ATOM 906 N N . SER A 1 109 ? -3.915 14.019 7.982 1.00 65.50 109 SER A N 1
ATOM 907 C CA . SER A 1 109 ? -3.275 14.665 6.819 1.00 65.50 109 SER A CA 1
ATOM 908 C C . SER A 1 109 ? -2.038 15.504 7.157 1.00 65.50 109 SER A C 1
ATOM 910 O O . SER A 1 109 ? -1.316 15.917 6.265 1.00 65.50 109 SER A O 1
ATOM 912 N N . GLU A 1 110 ? -1.821 15.812 8.435 1.00 59.12 110 GLU A N 1
ATOM 913 C CA . GLU A 1 110 ? -0.753 16.707 8.902 1.00 59.12 110 GLU A CA 1
ATOM 914 C C . GLU A 1 110 ? 0.571 15.975 9.191 1.00 59.12 110 GLU A C 1
ATOM 916 O O . GLU A 1 110 ? 1.566 16.630 9.478 1.00 59.12 110 GLU A O 1
ATOM 921 N N . HIS A 1 111 ? 0.576 14.637 9.171 1.00 55.12 111 HIS A N 1
ATOM 922 C CA . HIS A 1 111 ? 1.700 13.801 9.617 1.00 55.12 111 HIS A CA 1
ATOM 923 C C . HIS A 1 111 ? 1.992 12.652 8.644 1.00 55.12 111 HIS A C 1
ATOM 925 O O . HIS A 1 111 ? 2.419 11.583 9.073 1.00 55.12 111 HIS A O 1
ATOM 931 N N . GLU A 1 112 ? 1.722 12.817 7.349 1.00 54.88 112 GLU A N 1
ATOM 932 C CA . GLU A 1 112 ? 2.276 11.866 6.387 1.00 54.88 112 GLU A CA 1
ATOM 933 C C . GLU A 1 112 ? 3.749 12.236 6.194 1.00 54.88 112 GLU A C 1
ATOM 935 O O . GLU A 1 112 ? 4.011 13.290 5.612 1.00 54.88 112 GLU A O 1
ATOM 940 N N . PRO A 1 113 ? 4.726 11.451 6.706 1.00 53.00 113 PRO A N 1
ATOM 941 C CA . PRO A 1 113 ? 6.041 11.487 6.090 1.00 53.00 113 PRO A CA 1
ATOM 942 C C . PRO A 1 113 ? 5.781 11.202 4.620 1.00 53.00 113 PRO A C 1
ATOM 944 O O . PRO A 1 113 ? 5.069 10.246 4.296 1.00 53.00 113 PRO A O 1
ATOM 947 N N . ASP A 1 114 ? 6.248 12.088 3.755 1.00 53.06 114 ASP A N 1
ATOM 948 C CA . ASP A 1 114 ? 5.905 12.072 2.345 1.00 53.06 114 ASP A CA 1
ATOM 949 C C . ASP A 1 114 ? 6.709 10.965 1.646 1.00 53.06 114 ASP A C 1
ATOM 951 O O . ASP A 1 114 ? 7.574 11.198 0.803 1.00 53.06 114 ASP A O 1
ATOM 955 N N . GLU A 1 115 ? 6.4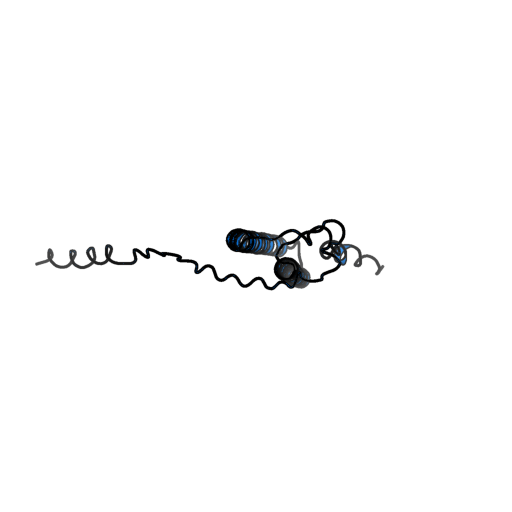65 9.716 2.065 1.00 52.44 115 GLU A N 1
ATOM 956 C CA . GLU A 1 115 ? 7.170 8.511 1.634 1.00 52.44 115 GLU A CA 1
ATOM 957 C C . GLU A 1 115 ? 7.062 8.336 0.118 1.00 52.44 115 GLU A C 1
ATOM 959 O O . GLU A 1 115 ? 7.876 7.635 -0.471 1.00 52.44 115 GLU A O 1
ATOM 964 N N . TRP A 1 116 ? 6.080 8.975 -0.525 1.00 58.09 116 TRP A N 1
ATOM 965 C CA . TRP A 1 116 ? 5.896 8.954 -1.970 1.00 58.09 116 TRP A CA 1
ATOM 966 C C . TRP A 1 116 ? 6.628 10.081 -2.707 1.00 58.09 116 TRP A C 1
ATOM 968 O O . TRP A 1 116 ? 6.979 9.860 -3.870 1.00 58.09 116 TRP A O 1
ATOM 978 N N . GLU A 1 117 ? 6.889 11.233 -2.077 1.00 49.16 117 GLU A N 1
ATOM 979 C CA . GLU A 1 117 ? 7.541 12.391 -2.712 1.00 49.16 117 GLU A CA 1
ATOM 980 C C . GLU A 1 117 ? 9.045 12.517 -2.394 1.00 49.16 117 GLU A C 1
ATOM 982 O O . GLU A 1 117 ? 9.811 12.932 -3.269 1.00 49.16 117 GLU A O 1
ATOM 987 N N . GLU A 1 118 ? 9.519 12.107 -1.210 1.00 47.12 118 GLU A N 1
ATOM 988 C CA . GLU A 1 118 ? 10.894 12.420 -0.768 1.00 47.12 118 GLU A CA 1
ATOM 989 C C . GLU A 1 118 ? 12.011 11.683 -1.538 1.00 47.12 118 GLU A C 1
ATOM 991 O O . GLU A 1 118 ? 13.134 12.185 -1.641 1.00 47.12 118 GLU A O 1
ATOM 996 N N . GLU A 1 119 ? 11.730 10.528 -2.149 1.00 49.00 119 GLU A N 1
ATOM 997 C CA . GLU A 1 119 ? 12.735 9.780 -2.926 1.00 49.00 119 GLU A CA 1
ATOM 998 C C . GLU A 1 119 ? 12.938 10.312 -4.358 1.00 49.00 119 GLU A C 1
ATOM 1000 O O . GLU A 1 119 ? 13.904 9.930 -5.017 1.00 49.00 119 GLU A O 1
ATOM 1005 N N . TRP A 1 120 ? 12.067 11.195 -4.860 1.00 47.12 120 TRP A N 1
ATOM 1006 C CA . TRP A 1 120 ? 12.189 11.732 -6.224 1.00 47.12 120 TRP A CA 1
ATOM 1007 C C . TRP A 1 120 ? 13.038 13.000 -6.314 1.00 47.12 120 TRP A C 1
ATOM 1009 O O . TRP A 1 120 ? 13.558 13.295 -7.384 1.00 47.12 120 TRP A O 1
ATOM 1019 N N . TYR A 1 121 ? 13.188 13.745 -5.217 1.00 38.84 121 TYR A N 1
ATOM 1020 C CA . TYR A 1 121 ? 13.908 15.024 -5.225 1.00 38.84 121 TYR A CA 1
ATOM 1021 C C . TYR A 1 121 ? 15.415 14.901 -4.958 1.00 38.84 121 TYR A C 1
ATOM 1023 O O . TYR A 1 121 ? 16.163 15.831 -5.247 1.00 38.84 121 TYR A O 1
ATOM 1031 N N . ASN A 1 122 ? 15.883 13.766 -4.429 1.00 40.16 122 ASN A N 1
ATOM 1032 C CA . ASN A 1 122 ? 17.285 13.598 -4.030 1.00 40.16 122 ASN A CA 1
ATOM 1033 C C . ASN A 1 122 ? 18.180 12.908 -5.076 1.00 40.16 122 ASN A C 1
ATOM 1035 O O . ASN A 1 122 ? 19.328 12.602 -4.763 1.00 40.16 122 ASN A O 1
ATOM 1039 N N . SER A 1 123 ? 17.712 12.693 -6.311 1.00 41.84 123 SER A N 1
ATOM 1040 C CA . SER A 1 123 ? 18.566 12.178 -7.396 1.00 41.84 123 SER A CA 1
ATOM 1041 C C . SER A 1 123 ? 19.345 13.253 -8.162 1.00 41.84 123 SER A C 1
ATOM 1043 O O . SER A 1 123 ? 20.193 12.896 -8.971 1.00 41.84 12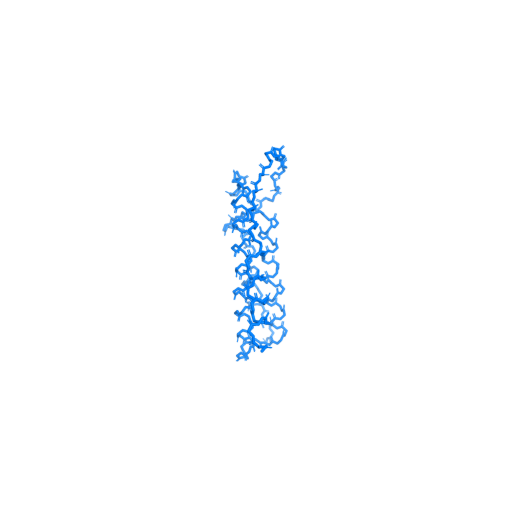3 SER A O 1
ATOM 1045 N N . ASP A 1 124 ? 19.103 14.541 -7.898 1.00 46.59 124 ASP A N 1
ATOM 1046 C CA . ASP A 1 124 ? 19.661 15.640 -8.706 1.00 46.59 124 ASP A CA 1
ATOM 1047 C C . ASP A 1 124 ? 20.848 16.360 -8.030 1.00 46.59 124 ASP A C 1
ATOM 1049 O O . ASP A 1 124 ? 21.281 17.412 -8.490 1.00 46.59 124 ASP A O 1
ATOM 1053 N N . ASN A 1 125 ? 21.402 15.806 -6.943 1.00 47.56 125 ASN A N 1
ATOM 1054 C CA . ASN A 1 125 ? 22.595 16.344 -6.264 1.00 47.56 125 ASN A CA 1
ATOM 1055 C C . ASN A 1 125 ? 23.884 15.557 -6.572 1.00 47.56 125 ASN A C 1
ATOM 1057 O O . ASN A 1 125 ? 24.787 15.500 -5.737 1.00 47.56 125 ASN A O 1
ATOM 1061 N N . GLU A 1 126 ? 23.990 14.975 -7.765 1.00 49.38 126 GLU A N 1
ATOM 1062 C CA . GLU A 1 126 ? 25.263 14.509 -8.325 1.00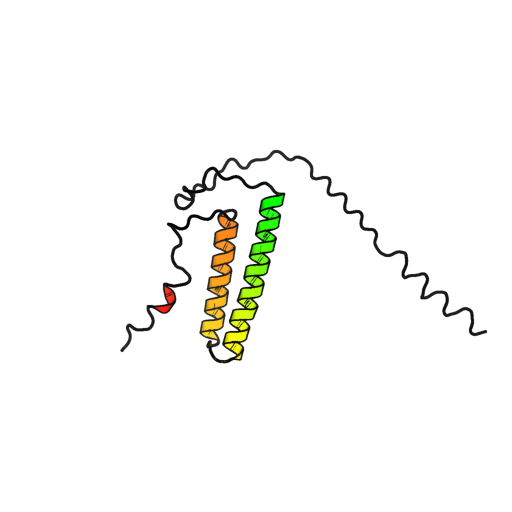 49.38 126 GLU A CA 1
ATOM 1063 C C . GLU A 1 126 ? 25.381 14.941 -9.796 1.00 49.38 126 GLU A C 1
ATOM 1065 O O . GLU A 1 126 ? 25.224 14.128 -10.700 1.00 49.38 126 GLU A O 1
ATOM 1070 N N . ASP A 1 127 ? 25.654 16.233 -10.011 1.00 41.59 127 ASP A N 1
ATOM 1071 C CA . ASP A 1 127 ? 26.392 16.770 -11.169 1.00 41.59 127 ASP A CA 1
ATOM 1072 C C . ASP A 1 127 ? 27.242 17.981 -10.732 1.00 41.59 127 ASP A C 1
ATOM 1074 O O . ASP A 1 127 ? 26.698 18.902 -10.074 1.00 41.59 127 ASP A O 1
#

Foldseek 3Di:
DPPPPPVVVVVVVPPPDPPPPPPPPDPPPDDPPPQVVPVLLVVCSVDDDDPVRLVVVVVVLVVVLVVQLVVLVVCVVVVVDDPVRSVVSNVLSVVVSVVCVVNSNRDDPVDPPPSPPPVVPPPPPPD